Protein AF-A0A7K0VDQ9-F1 (afdb_monomer)

pLDDT: mean 71.89, std 19.04, range [40.66, 93.69]

Nearest PDB structures (foldseek):
  5idm-assembly2_B  TM=5.971E-01  e=7.289E-02  Caulobacter vibrioide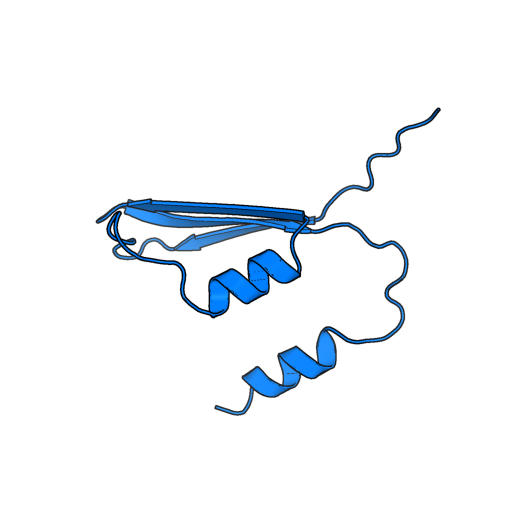s
  3ctr-assembly1_A  TM=4.579E-01  e=1.945E+00  Homo sapiens
  5wq8-assembly1_A  TM=4.692E-01  e=9.432E+00  Vibrio cholerae O1 biovar El Tor str. N16961

Solvent-accessible surface area (backbone atoms only — not comparable to full-atom values): 4911 Å² total; per-residue (Å²): 133,84,79,74,72,63,75,51,50,75,49,74,49,80,44,86,52,57,40,45,64,96,81,66,75,80,53,72,76,56,53,56,49,62,75,67,35,77,44,74,49,78,51,61,33,70,76,67,2,33,38,41,39,38,33,29,75,56,65,96,74,74,83,78,78,71,68,63,71,59,54,65,61,67,79,76,118

Foldseek 3Di:
DDPPVQPWDKDKDWDQDQWDDPPDDDDPVVVVLVVFFPDWDWDTDGNRTIMIMTTGDPDPDPPDDDVVVVVVVVVPD

Sequence (77 aa):
MDSTSAAGIHIAALDNGRGLPPEVVPGFGLRDIEAVSEEWKLSSGPGHGALLSVTLSYLPSVTEAPIVERAAKWESW

Mean predicted aligned error: 11.7 Å

Radius of gyration: 15.66 Å; Cα contacts (8 Å, |Δi|>4): 95; chains: 1; bounding box: 31×41×41 Å

Secondary structure (DSSP, 8-state):
-------PEEEEEEE-SS---TT----HHHHHHHHH-SEEEEEE-TTS-EEEEEEE---S---S-SHHHHHTTGGG-

Structure (mmCIF, N/CA/C/O backbone):
data_AF-A0A7K0VDQ9-F1
#
_entry.id   AF-A0A7K0VDQ9-F1
#
loop_
_atom_site.group_PDB
_atom_site.id
_atom_site.type_symbol
_atom_site.label_atom_id
_atom_site.label_alt_id
_atom_site.label_comp_id
_atom_site.label_asym_id
_atom_site.label_entity_id
_atom_site.label_seq_id
_atom_site.pdbx_PDB_ins_code
_atom_site.Cartn_x
_atom_site.Cartn_y
_atom_site.Cartn_z
_atom_site.occupancy
_atom_site.B_iso_or_equiv
_atom_site.auth_seq_id
_atom_site.auth_comp_id
_atom_site.auth_asym_id
_atom_site.auth_atom_id
_atom_site.pdbx_PDB_model_num
ATOM 1 N N . MET A 1 1 ? -12.321 19.924 25.904 1.00 40.66 1 MET A N 1
ATOM 2 C CA . MET A 1 1 ? -12.585 19.009 24.777 1.00 40.66 1 MET A CA 1
ATOM 3 C C . MET A 1 1 ? -11.295 18.257 24.558 1.00 40.66 1 MET A C 1
ATOM 5 O O . MET A 1 1 ? -10.408 18.786 23.905 1.00 40.66 1 MET A O 1
ATOM 9 N N . ASP A 1 2 ? -11.148 17.107 25.208 1.00 41.97 2 ASP A N 1
ATOM 10 C CA . ASP A 1 2 ? -9.976 16.262 25.004 1.00 41.97 2 ASP A CA 1
ATOM 11 C C . ASP A 1 2 ? -10.147 15.546 23.670 1.00 41.97 2 ASP A C 1
ATOM 13 O O . ASP A 1 2 ? -10.954 14.628 23.533 1.00 41.97 2 ASP A O 1
ATOM 17 N N . SER A 1 3 ? -9.420 16.009 22.656 1.00 45.06 3 SER A N 1
ATOM 18 C CA . SER A 1 3 ? -9.195 15.251 21.435 1.00 45.06 3 SER A CA 1
ATOM 19 C C . SER A 1 3 ? -8.214 14.134 21.774 1.00 45.06 3 SER A C 1
ATOM 21 O O . SER A 1 3 ? -7.016 14.241 21.515 1.00 45.06 3 SER A O 1
ATOM 23 N N . THR A 1 4 ? -8.700 13.068 22.405 1.00 47.62 4 THR A N 1
ATOM 24 C CA . THR A 1 4 ? -7.998 11.790 22.349 1.00 47.62 4 THR A CA 1
ATOM 25 C C . THR A 1 4 ? -8.095 11.350 20.895 1.00 47.62 4 THR A C 1
ATOM 27 O O . THR A 1 4 ? -9.061 10.709 20.493 1.00 47.62 4 THR A O 1
ATOM 30 N N . SER A 1 5 ? -7.153 11.799 20.065 1.00 52.12 5 SER A N 1
ATOM 31 C CA . SER A 1 5 ? -6.911 11.219 18.753 1.00 52.12 5 SER A CA 1
ATOM 32 C C . SER A 1 5 ? -6.720 9.733 19.015 1.00 52.12 5 SER A C 1
ATOM 34 O O . SER A 1 5 ? -5.723 9.334 19.617 1.00 52.12 5 SER A O 1
ATOM 36 N N . ALA A 1 6 ? -7.728 8.927 18.684 1.00 54.84 6 ALA A N 1
ATOM 37 C CA . ALA A 1 6 ? -7.601 7.484 18.746 1.00 54.84 6 ALA A CA 1
ATOM 38 C C . ALA A 1 6 ? -6.326 7.139 17.970 1.00 54.84 6 ALA A C 1
ATOM 40 O O . ALA A 1 6 ? -6.167 7.581 16.832 1.00 54.84 6 ALA A O 1
ATOM 41 N N . ALA A 1 7 ? -5.369 6.477 18.621 1.00 59.22 7 ALA A N 1
ATOM 42 C CA . ALA A 1 7 ? -4.098 6.152 17.995 1.00 59.22 7 ALA A CA 1
ATOM 43 C C . ALA A 1 7 ? -4.380 5.191 16.833 1.00 59.22 7 ALA A C 1
ATOM 45 O O . ALA A 1 7 ? -4.595 4.003 17.056 1.00 59.22 7 ALA A O 1
ATOM 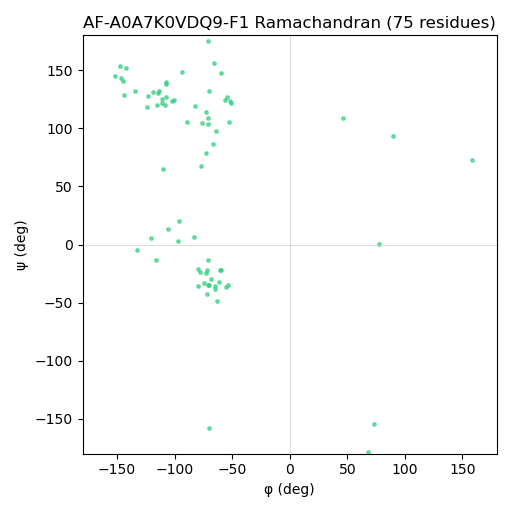46 N N . GLY A 1 8 ? -4.462 5.724 15.613 1.00 70.00 8 GLY A N 1
ATOM 47 C CA . GLY A 1 8 ? -4.678 4.938 14.405 1.00 70.00 8 GLY A CA 1
ATOM 48 C C . GLY A 1 8 ? -3.552 3.926 14.220 1.00 70.00 8 GLY A C 1
ATOM 49 O O . GLY A 1 8 ? -2.405 4.168 14.606 1.00 70.00 8 GLY A O 1
ATOM 50 N N . ILE A 1 9 ? -3.873 2.771 13.643 1.00 81.62 9 ILE A N 1
ATOM 51 C CA . ILE A 1 9 ? -2.855 1.772 13.316 1.00 81.62 9 ILE A CA 1
ATOM 52 C C . ILE A 1 9 ? -2.236 2.183 11.986 1.00 81.62 9 ILE A C 1
ATOM 54 O O . ILE A 1 9 ? -2.932 2.248 10.973 1.00 81.62 9 ILE A O 1
ATOM 58 N N . HIS A 1 10 ? -0.929 2.438 11.989 1.00 87.38 10 HIS A N 1
ATOM 59 C CA . HIS A 1 10 ? -0.178 2.707 10.770 1.00 87.38 10 HIS A CA 1
ATOM 60 C C . HIS A 1 10 ? 0.585 1.459 10.325 1.00 87.38 10 HIS A C 1
ATOM 62 O O . HIS A 1 10 ? 1.377 0.900 11.086 1.00 87.38 10 HIS A O 1
ATOM 68 N N . ILE A 1 11 ? 0.354 1.034 9.086 1.00 89.25 11 ILE A N 1
ATOM 69 C CA . ILE A 1 11 ? 1.003 -0.121 8.463 1.00 89.25 11 ILE A CA 1
ATOM 70 C C . ILE A 1 11 ? 1.772 0.367 7.238 1.00 89.25 11 ILE A C 1
ATOM 72 O O . ILE A 1 11 ? 1.226 1.078 6.395 1.00 89.25 11 ILE A O 1
ATOM 76 N N . ALA A 1 12 ? 3.032 -0.050 7.123 1.00 92.00 12 ALA A N 1
ATOM 77 C CA . ALA A 1 12 ? 3.865 0.204 5.957 1.00 92.00 12 ALA A CA 1
ATOM 78 C C . ALA A 1 12 ? 4.381 -1.120 5.380 1.00 92.00 12 ALA A C 1
ATOM 80 O O . ALA A 1 12 ? 4.968 -1.927 6.102 1.00 92.00 12 ALA A O 1
ATOM 81 N N . ALA A 1 13 ? 4.176 -1.328 4.081 1.00 91.31 13 ALA A N 1
ATOM 82 C CA . ALA A 1 13 ? 4.692 -2.468 3.333 1.00 91.31 13 ALA A CA 1
ATOM 83 C C . ALA A 1 13 ? 5.682 -1.978 2.273 1.00 91.31 13 ALA A C 1
ATOM 85 O O . ALA A 1 13 ? 5.325 -1.181 1.402 1.00 91.31 13 ALA A O 1
ATOM 86 N N . LEU A 1 14 ? 6.924 -2.454 2.365 1.00 92.06 14 LEU A N 1
ATOM 87 C CA . LEU A 1 14 ? 8.005 -2.125 1.443 1.00 92.06 14 LEU A CA 1
ATOM 88 C C . LEU A 1 14 ? 8.316 -3.330 0.556 1.00 92.06 14 LEU A C 1
ATOM 90 O O . LEU A 1 14 ? 8.616 -4.414 1.053 1.00 92.06 14 LEU A O 1
ATOM 94 N N . ASP A 1 15 ? 8.306 -3.101 -0.750 1.00 92.31 15 ASP A N 1
ATOM 95 C CA . ASP A 1 15 ? 8.821 -4.012 -1.761 1.00 92.31 15 ASP A CA 1
ATOM 96 C C . ASP A 1 15 ? 10.032 -3.373 -2.453 1.00 92.31 15 ASP A C 1
ATOM 98 O O . ASP A 1 15 ? 9.958 -2.242 -2.930 1.00 92.31 15 ASP A O 1
ATOM 102 N N . ASN A 1 16 ? 11.136 -4.115 -2.549 1.00 93.69 16 ASN A N 1
ATOM 103 C CA . ASN A 1 16 ? 12.354 -3.702 -3.260 1.00 93.69 16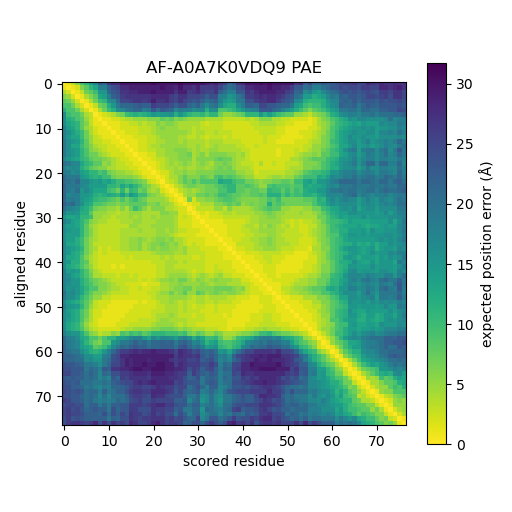 ASN A CA 1
ATOM 104 C C . ASN A 1 16 ? 12.404 -4.251 -4.699 1.00 93.69 16 ASN A C 1
ATOM 106 O O . ASN A 1 16 ? 13.478 -4.377 -5.288 1.00 93.69 16 ASN A O 1
ATOM 110 N N . GLY A 1 17 ? 11.256 -4.643 -5.253 1.00 92.69 17 GLY A N 1
ATOM 111 C CA . GLY A 1 17 ? 11.123 -5.138 -6.612 1.00 92.69 17 GLY A CA 1
ATOM 112 C C . GLY A 1 17 ? 11.328 -4.067 -7.687 1.00 92.69 17 GLY A C 1
ATOM 113 O O . GLY A 1 17 ? 11.942 -3.018 -7.497 1.00 92.69 17 GLY A O 1
ATOM 114 N N . ARG A 1 18 ? 10.785 -4.327 -8.881 1.00 91.38 18 ARG A N 1
ATOM 115 C CA . ARG A 1 18 ? 10.952 -3.433 -10.043 1.00 91.38 18 ARG A CA 1
ATOM 116 C C . ARG A 1 18 ? 10.181 -2.117 -9.926 1.00 91.38 18 ARG A C 1
ATOM 118 O O . ARG A 1 18 ? 10.446 -1.214 -10.715 1.00 91.38 18 ARG A O 1
ATOM 125 N N . GLY A 1 19 ? 9.254 -2.014 -8.977 1.00 89.19 19 GLY A N 1
ATOM 126 C CA . GLY A 1 19 ? 8.307 -0.907 -8.885 1.00 89.19 19 GLY A CA 1
ATOM 127 C C . GLY A 1 19 ? 7.291 -0.889 -10.029 1.00 89.19 19 GLY A C 1
ATOM 128 O O . GLY A 1 19 ? 7.270 -1.770 -10.892 1.00 89.19 19 GLY A O 1
ATOM 129 N N . LEU A 1 20 ? 6.426 0.121 -10.014 1.00 86.62 20 LEU A N 1
ATOM 130 C CA . LEU A 1 20 ? 5.335 0.310 -10.962 1.00 86.62 20 LEU A CA 1
ATOM 131 C C . LEU A 1 20 ? 5.651 1.473 -11.913 1.00 86.62 20 LEU A C 1
ATOM 133 O O . LEU A 1 20 ? 6.178 2.498 -11.472 1.00 86.62 20 LEU A O 1
ATOM 137 N N . PRO A 1 21 ? 5.325 1.355 -13.211 1.00 83.00 21 PRO A N 1
ATOM 138 C CA . PRO A 1 21 ? 5.326 2.505 -14.101 1.00 83.00 21 PRO A CA 1
ATOM 139 C C . PRO A 1 21 ? 4.245 3.533 -13.704 1.00 83.00 21 PRO A C 1
ATOM 141 O O . PRO A 1 21 ? 3.243 3.157 -13.093 1.00 83.00 21 PRO A O 1
ATOM 144 N N . PRO A 1 22 ? 4.403 4.818 -14.081 1.00 75.00 22 PRO A N 1
ATOM 145 C CA . PRO A 1 22 ? 3.498 5.904 -13.673 1.00 75.00 22 PRO A CA 1
ATOM 146 C C . PRO A 1 22 ? 2.035 5.715 -14.100 1.00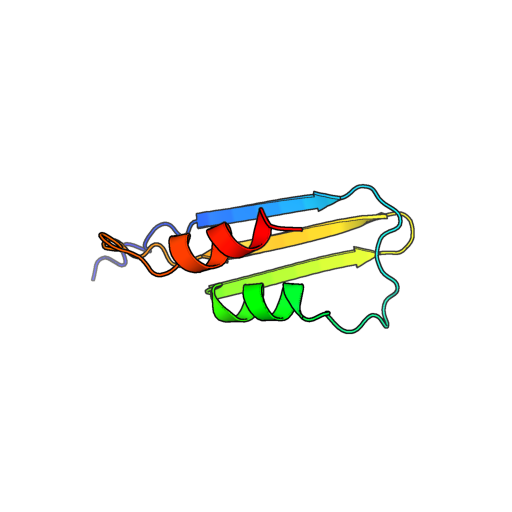 75.00 22 PRO A C 1
ATOM 148 O O . PRO A 1 22 ? 1.137 6.324 -13.532 1.00 75.00 22 PRO A O 1
ATOM 151 N N . GLU A 1 23 ? 1.806 4.890 -15.121 1.00 81.44 23 GLU A N 1
ATOM 152 C CA . GLU A 1 23 ? 0.519 4.729 -15.804 1.00 81.44 23 GLU A CA 1
ATOM 153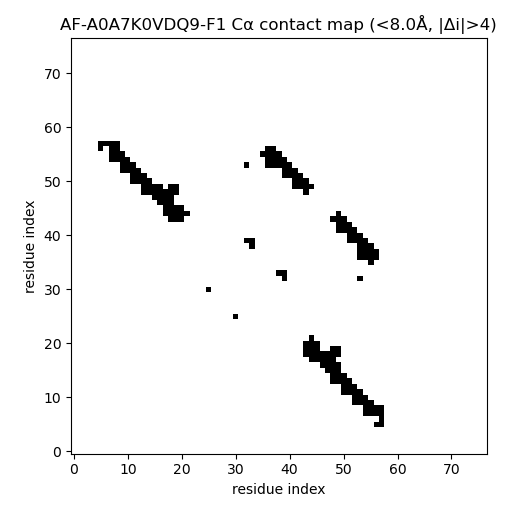 C C . GLU A 1 23 ? -0.291 3.532 -15.282 1.00 81.44 23 GLU A C 1
ATOM 155 O O . GLU A 1 23 ? -1.359 3.214 -15.807 1.00 81.44 23 GLU A O 1
ATOM 160 N N . VAL A 1 24 ? 0.208 2.832 -14.257 1.00 75.19 24 VAL A N 1
ATOM 161 C CA . VAL A 1 24 ? -0.504 1.684 -13.688 1.00 75.19 24 VAL A CA 1
ATOM 162 C C . VAL A 1 24 ? -1.699 2.166 -12.883 1.00 75.19 24 VAL A C 1
ATOM 164 O O . VAL A 1 24 ? -1.563 2.7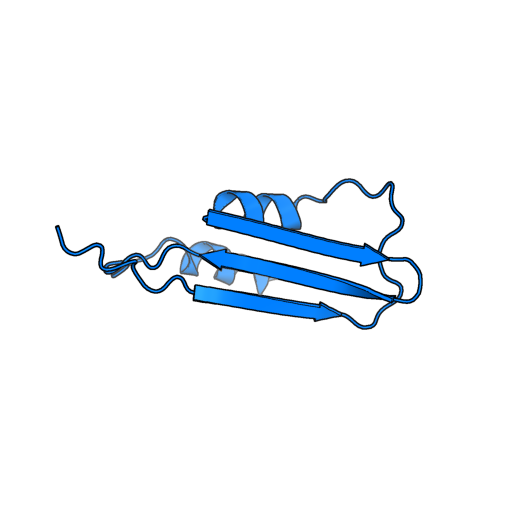69 -11.820 1.00 75.19 24 VAL A O 1
ATOM 167 N N . VAL A 1 25 ? -2.890 1.828 -13.371 1.00 70.25 25 VAL A N 1
ATOM 168 C CA . VAL A 1 25 ? -4.128 1.982 -12.610 1.00 70.25 25 VAL A CA 1
ATOM 169 C C . VAL A 1 25 ? -4.135 0.961 -11.463 1.00 70.25 25 VAL A C 1
ATOM 171 O O . VAL A 1 25 ? -3.879 -0.222 -11.709 1.00 70.25 25 VAL A O 1
ATOM 174 N N . PRO A 1 26 ? -4.458 1.373 -10.223 1.00 67.81 26 PRO A N 1
ATOM 175 C CA . PRO A 1 26 ? -4.606 0.459 -9.099 1.00 67.81 26 PRO A CA 1
ATOM 176 C C . PRO A 1 26 ? -5.556 -0.707 -9.416 1.00 67.81 26 PRO A C 1
ATOM 178 O O . PRO A 1 26 ? -6.715 -0.504 -9.793 1.00 67.81 26 PRO A O 1
ATOM 181 N N . GLY A 1 27 ? -5.063 -1.939 -9.265 1.00 77.00 27 GLY A N 1
ATOM 182 C CA . GLY A 1 27 ? -5.872 -3.153 -9.403 1.00 77.00 27 GLY A CA 1
ATOM 183 C C . GLY A 1 27 ? -6.863 -3.336 -8.246 1.00 77.00 27 GLY A C 1
ATOM 184 O O . GLY A 1 27 ? -6.841 -2.591 -7.267 1.00 77.00 27 GLY A O 1
ATOM 185 N N . PHE A 1 28 ? -7.716 -4.364 -8.327 1.00 71.06 28 PHE A N 1
ATOM 186 C CA . PHE A 1 28 ? -8.754 -4.632 -7.316 1.00 71.06 28 PHE A CA 1
ATOM 187 C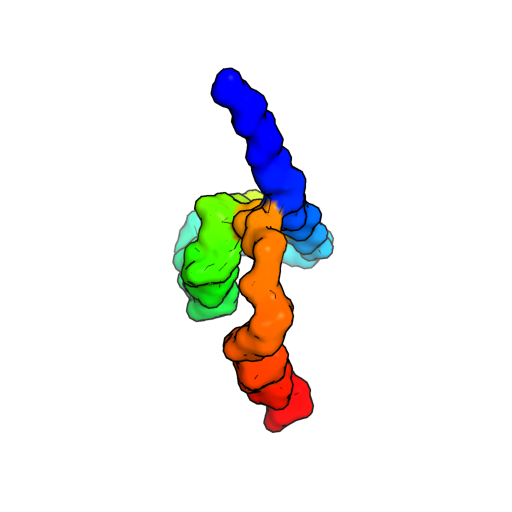 C . PHE A 1 28 ? -8.216 -4.731 -5.878 1.00 71.06 28 PHE A C 1
ATOM 189 O O . PHE A 1 28 ? -8.870 -4.233 -4.970 1.00 71.06 28 PHE A O 1
ATOM 196 N N . GLY A 1 29 ? -7.005 -5.263 -5.673 1.00 77.06 29 GLY A N 1
ATOM 197 C CA . GLY A 1 29 ? -6.410 -5.364 -4.333 1.00 77.06 29 GLY A CA 1
ATOM 198 C C . GLY A 1 29 ? -6.181 -4.015 -3.635 1.00 77.06 29 GLY A C 1
ATOM 199 O O . GLY A 1 29 ? -6.326 -3.926 -2.422 1.00 77.06 29 GLY A O 1
ATOM 200 N N . LEU A 1 30 ? -5.893 -2.943 -4.383 1.00 81.00 30 LEU A N 1
ATOM 201 C CA . LEU A 1 30 ? -5.753 -1.596 -3.809 1.00 81.00 30 LEU A CA 1
ATOM 202 C C . LEU A 1 30 ? -7.114 -0.943 -3.515 1.00 81.00 30 LEU A C 1
ATOM 204 O O . LEU A 1 30 ? -7.201 -0.097 -2.631 1.00 81.00 30 LEU A O 1
ATOM 208 N N . ARG A 1 31 ? -8.186 -1.372 -4.195 1.00 79.44 31 ARG A N 1
ATOM 209 C CA . ARG A 1 31 ? -9.554 -0.910 -3.903 1.00 79.44 31 ARG A CA 1
ATOM 210 C C . ARG A 1 31 ? -10.075 -1.469 -2.584 1.00 79.44 31 ARG A C 1
ATOM 212 O O . ARG A 1 31 ? -10.793 -0.778 -1.871 1.00 79.44 31 ARG A O 1
ATOM 219 N N . ASP A 1 32 ? -9.705 -2.703 -2.249 1.00 79.75 32 ASP A N 1
ATOM 220 C CA . ASP A 1 32 ? -10.048 -3.279 -0.946 1.00 79.75 32 ASP A CA 1
ATOM 221 C C . ASP A 1 32 ? -9.360 -2.515 0.195 1.00 79.75 32 ASP A C 1
ATOM 223 O O . ASP A 1 32 ? -9.971 -2.316 1.241 1.00 79.75 32 ASP A O 1
ATOM 227 N N . ILE A 1 33 ? -8.128 -2.031 -0.022 1.00 81.56 33 ILE A N 1
ATOM 228 C CA . ILE A 1 33 ? -7.419 -1.163 0.932 1.00 81.56 33 ILE A CA 1
ATOM 229 C C . ILE A 1 33 ? -8.168 0.159 1.108 1.00 81.56 33 ILE A C 1
ATOM 231 O O . ILE A 1 33 ? -8.460 0.532 2.240 1.00 81.56 33 ILE A O 1
ATOM 235 N N . GLU A 1 34 ? -8.548 0.816 0.010 1.00 82.25 34 GLU A N 1
ATOM 236 C CA . GLU A 1 34 ? -9.333 2.057 0.044 1.00 82.25 34 GLU A CA 1
ATOM 237 C C . GLU A 1 34 ? -10.645 1.903 0.832 1.00 82.25 34 GLU A C 1
ATOM 239 O O . GLU A 1 34 ? -11.033 2.809 1.563 1.00 82.25 34 GLU A O 1
ATOM 244 N N . ALA A 1 35 ? -11.305 0.744 0.738 1.00 80.00 35 ALA A N 1
ATOM 245 C CA . ALA A 1 35 ? -12.568 0.485 1.426 1.00 80.00 35 ALA A CA 1
ATOM 246 C C . ALA A 1 35 ? -12.441 0.310 2.952 1.00 80.00 35 ALA A C 1
ATOM 248 O O . ALA A 1 35 ? -13.443 0.444 3.656 1.00 80.00 35 ALA A O 1
ATOM 249 N N . VAL A 1 36 ? -11.253 -0.035 3.465 1.00 78.56 36 VAL A N 1
ATOM 250 C CA . VAL A 1 36 ? -11.036 -0.346 4.894 1.00 78.56 36 VAL A CA 1
ATOM 251 C C . VAL A 1 36 ? -10.099 0.632 5.602 1.00 78.56 36 VAL A C 1
ATOM 253 O O . VAL A 1 36 ? -10.019 0.614 6.829 1.00 78.56 36 VAL A O 1
ATOM 256 N N . SER A 1 37 ? -9.374 1.461 4.851 1.00 83.06 37 SER A N 1
ATOM 257 C CA . SER A 1 37 ? -8.447 2.455 5.388 1.00 83.06 37 SER A CA 1
ATOM 258 C C . SER A 1 37 ? -9.104 3.818 5.569 1.00 83.06 37 SER A C 1
ATOM 260 O O . SER A 1 37 ? -9.928 4.216 4.752 1.00 83.06 37 SER A O 1
ATOM 262 N N . GLU A 1 38 ? -8.665 4.575 6.572 1.00 85.94 38 GLU A N 1
ATOM 263 C CA . GLU A 1 38 ? -8.950 6.017 6.637 1.00 85.94 38 GLU A CA 1
ATOM 264 C C . GLU A 1 38 ? -8.152 6.776 5.584 1.00 85.94 38 GLU A C 1
ATOM 266 O O . GLU A 1 38 ? -8.651 7.686 4.926 1.00 85.94 38 GLU A O 1
ATOM 271 N N . GLU A 1 39 ? -6.888 6.387 5.444 1.00 88.81 39 GLU A N 1
ATOM 272 C CA . GLU A 1 39 ? -5.946 6.982 4.517 1.00 88.81 39 GLU A CA 1
ATOM 273 C C . GLU A 1 39 ? -5.026 5.889 3.986 1.00 88.81 39 GLU A C 1
ATOM 275 O O . GLU A 1 39 ? -4.564 5.019 4.731 1.00 88.81 39 GLU A O 1
ATOM 280 N N . TRP A 1 40 ? -4.711 5.956 2.699 1.00 89.81 40 TRP A N 1
ATOM 281 C CA . TRP A 1 40 ? -3.666 5.132 2.119 1.00 89.81 40 TRP A CA 1
ATOM 282 C C . TRP A 1 40 ? -2.884 5.906 1.064 1.00 89.81 40 TRP A C 1
ATOM 284 O O . TRP A 1 40 ? -3.387 6.823 0.413 1.00 89.81 40 TRP A O 1
ATOM 294 N N . LYS A 1 41 ? -1.622 5.518 0.893 1.00 91.06 41 LYS A N 1
ATOM 295 C CA . LYS A 1 41 ? -0.720 6.086 -0.102 1.00 91.06 41 LYS A CA 1
ATOM 296 C C . LYS A 1 41 ? 0.188 5.006 -0.662 1.00 91.06 41 LYS A C 1
ATOM 298 O O . LYS A 1 41 ? 0.873 4.315 0.086 1.00 91.06 41 LYS A O 1
ATOM 303 N N . LEU A 1 42 ? 0.250 4.918 -1.985 1.00 89.94 42 LEU A N 1
ATOM 304 C CA . LEU A 1 42 ? 1.220 4.098 -2.700 1.00 89.94 42 LEU A CA 1
ATOM 305 C C . LEU A 1 42 ? 2.253 5.006 -3.366 1.00 89.94 42 LEU A C 1
ATOM 307 O O . LEU A 1 42 ? 1.914 5.840 -4.201 1.00 89.94 42 LEU A O 1
ATOM 311 N N . SER A 1 43 ? 3.517 4.836 -2.994 1.00 90.12 43 SER A N 1
ATOM 312 C CA . SER A 1 43 ? 4.658 5.474 -3.649 1.00 90.12 43 SER A CA 1
ATOM 313 C C . SER A 1 43 ? 5.446 4.397 -4.376 1.00 90.12 43 SER A C 1
ATOM 315 O O . SER A 1 43 ? 5.892 3.439 -3.757 1.00 90.12 43 SER A O 1
ATOM 317 N N . SER A 1 44 ? 5.617 4.518 -5.686 1.00 91.00 44 SER A N 1
ATOM 318 C CA . SER A 1 44 ? 6.391 3.551 -6.460 1.00 91.00 44 SER A CA 1
ATOM 319 C C . SER A 1 44 ? 7.096 4.235 -7.620 1.00 91.00 44 SER A C 1
ATOM 321 O O . SER A 1 44 ? 6.649 5.280 -8.093 1.00 91.00 44 SER A O 1
ATOM 323 N N . GLY A 1 45 ? 8.208 3.650 -8.060 1.00 88.25 45 GLY A N 1
ATOM 324 C CA . GLY A 1 45 ? 8.941 4.117 -9.225 1.00 88.25 45 GLY A CA 1
ATOM 325 C C . GLY A 1 45 ? 9.693 2.974 -9.907 1.00 88.25 45 GLY A C 1
ATOM 326 O O . GLY A 1 45 ? 10.208 2.092 -9.212 1.00 88.25 45 GLY A O 1
ATOM 327 N N . PRO A 1 46 ? 9.810 2.979 -11.249 1.00 88.38 46 PRO A N 1
ATOM 328 C CA . PRO A 1 46 ? 10.588 1.976 -11.967 1.00 88.38 46 PRO A CA 1
ATOM 329 C C . PRO A 1 46 ? 12.027 1.893 -11.440 1.00 88.38 46 PRO A C 1
ATOM 331 O O . PRO A 1 46 ? 12.721 2.905 -11.336 1.00 88.38 46 PRO A O 1
ATOM 334 N N . GLY A 1 47 ? 12.466 0.689 -11.077 1.00 90.94 47 GLY A N 1
ATOM 335 C CA . GLY A 1 47 ? 13.792 0.413 -10.513 1.00 90.94 47 GLY A CA 1
ATOM 336 C C . GLY A 1 47 ? 13.976 0.779 -9.035 1.00 90.94 47 GLY A C 1
ATOM 337 O O . GLY A 1 47 ? 15.066 0.574 -8.515 1.00 90.94 47 GLY A O 1
ATOM 338 N N . HIS A 1 48 ? 12.942 1.297 -8.363 1.00 88.00 48 HIS A N 1
ATOM 339 C CA . HIS A 1 48 ? 13.008 1.781 -6.976 1.00 88.00 48 HIS A CA 1
ATOM 340 C C . HIS A 1 48 ? 12.040 1.054 -6.028 1.00 88.00 48 HIS A C 1
ATOM 342 O O . HIS A 1 48 ? 11.907 1.444 -4.871 1.00 88.00 48 HIS A O 1
ATOM 348 N N . GLY A 1 49 ? 11.354 0.012 -6.508 1.00 92.25 49 GLY A N 1
ATOM 349 C CA . GLY A 1 49 ? 10.384 -0.731 -5.710 1.00 92.25 49 GLY A CA 1
ATOM 350 C C . GLY A 1 49 ? 9.078 0.027 -5.459 1.00 92.25 49 GLY A C 1
ATOM 351 O O . GLY A 1 49 ? 8.643 0.871 -6.256 1.00 92.25 49 GLY A O 1
ATOM 352 N N . ALA A 1 50 ? 8.408 -0.318 -4.365 1.00 91.75 50 ALA A N 1
ATOM 353 C CA . ALA A 1 50 ? 7.138 0.265 -3.958 1.00 91.75 50 ALA A CA 1
ATOM 354 C C . ALA A 1 50 ? 7.013 0.331 -2.431 1.00 91.75 50 ALA A C 1
ATOM 356 O O . ALA A 1 50 ? 7.421 -0.580 -1.717 1.00 91.75 50 ALA A O 1
ATOM 357 N N . LEU A 1 51 ? 6.392 1.398 -1.940 1.00 92.31 51 LEU A N 1
ATOM 358 C CA . LEU A 1 51 ? 6.005 1.589 -0.551 1.00 92.31 51 LEU A CA 1
ATOM 359 C C . LEU A 1 51 ? 4.503 1.856 -0.494 1.00 92.31 51 LEU A C 1
ATOM 361 O O . LEU A 1 51 ? 4.026 2.860 -1.027 1.00 92.31 51 LEU A O 1
ATOM 365 N N . LEU A 1 52 ? 3.775 0.972 0.179 1.00 91.81 52 LEU A N 1
ATOM 366 C CA . LEU A 1 52 ? 2.377 1.168 0.532 1.00 91.81 52 LEU A CA 1
ATOM 367 C C . LEU A 1 52 ? 2.290 1.558 2.010 1.00 91.81 52 LEU A C 1
ATOM 369 O O . LEU A 1 52 ? 2.746 0.812 2.873 1.00 91.81 52 LEU A O 1
ATOM 373 N N . SER A 1 53 ? 1.676 2.700 2.289 1.00 92.88 53 SER A N 1
ATOM 374 C CA . SER A 1 53 ? 1.361 3.178 3.634 1.00 92.88 53 SER A CA 1
ATOM 375 C C . SER A 1 53 ? -0.150 3.204 3.817 1.00 92.88 53 SER A C 1
ATOM 377 O O . SER A 1 53 ? -0.858 3.719 2.954 1.00 92.88 53 SER A O 1
ATOM 379 N N . VAL A 1 54 ? -0.638 2.661 4.929 1.00 91.12 54 VAL A N 1
ATOM 380 C CA . VAL A 1 54 ? -2.066 2.572 5.254 1.00 91.12 54 VAL A CA 1
ATOM 381 C C . VAL A 1 54 ? -2.279 2.999 6.700 1.00 91.12 54 VAL A C 1
ATOM 383 O O . VAL A 1 54 ? -1.582 2.528 7.598 1.00 91.12 54 VAL A O 1
ATOM 386 N N . THR A 1 55 ? -3.259 3.865 6.922 1.00 88.31 55 THR A N 1
ATOM 387 C CA . THR A 1 55 ? -3.744 4.256 8.243 1.00 88.31 55 THR A CA 1
ATOM 388 C C . THR A 1 55 ? -5.146 3.691 8.430 1.00 88.31 55 THR A C 1
ATOM 390 O O . THR A 1 55 ? -6.038 3.906 7.608 1.00 88.31 55 THR A O 1
ATOM 393 N N . LEU A 1 56 ? -5.330 2.935 9.508 1.00 83.44 56 LEU A N 1
ATOM 394 C CA . LEU A 1 56 ? -6.607 2.343 9.888 1.00 83.44 56 LEU A CA 1
ATOM 395 C C . LEU A 1 56 ? -7.172 3.074 11.106 1.00 83.44 56 LEU A C 1
ATOM 397 O O . LEU A 1 56 ? -6.439 3.311 12.075 1.00 83.44 56 LEU A O 1
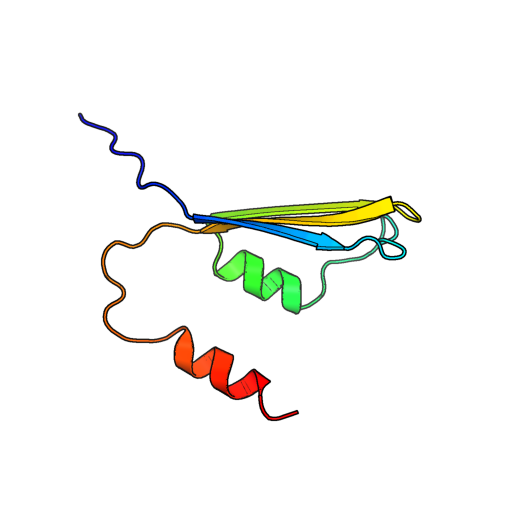ATOM 401 N N . SER A 1 57 ? -8.485 3.327 11.098 1.00 70.31 57 SER A N 1
ATOM 402 C CA . SER A 1 57 ? -9.209 3.763 12.291 1.00 70.31 57 SER A CA 1
ATOM 403 C C . SER A 1 57 ? -9.003 2.738 13.392 1.00 70.31 57 SER A C 1
ATOM 405 O O . SER A 1 57 ? -9.342 1.561 13.234 1.00 70.31 57 SER A O 1
ATOM 407 N N . TYR A 1 58 ? -8.515 3.174 14.548 1.00 63.59 58 TYR A N 1
ATOM 408 C CA . TYR A 1 58 ? -8.655 2.360 15.744 1.00 63.59 58 TYR A CA 1
ATOM 409 C C . TYR A 1 58 ? -10.127 2.389 16.159 1.00 63.59 58 TYR A C 1
ATOM 411 O O . TYR A 1 58 ? -10.601 3.390 16.691 1.00 63.59 58 TYR A O 1
ATOM 419 N N . LEU A 1 59 ? -10.862 1.309 15.884 1.00 56.97 59 LEU A N 1
ATOM 420 C CA . LEU A 1 59 ? -12.212 1.105 16.404 1.00 56.97 59 LEU A CA 1
ATOM 421 C C . LEU A 1 59 ? -12.104 0.372 17.750 1.00 56.97 59 LEU A C 1
ATOM 423 O O . LEU A 1 59 ? -11.833 -0.833 17.762 1.00 56.97 59 LEU A O 1
ATOM 427 N N . PRO A 1 60 ? -12.314 1.047 18.898 1.00 50.41 60 PRO A N 1
ATOM 428 C CA . PRO A 1 60 ? -12.321 0.404 20.204 1.00 50.41 60 PRO A CA 1
ATOM 429 C C . PRO A 1 60 ? -13.650 -0.337 20.400 1.00 50.41 60 PRO A C 1
ATOM 431 O O . PRO A 1 60 ? -14.492 0.107 21.169 1.00 50.41 60 PRO A O 1
ATOM 434 N N . SER A 1 61 ? -13.885 -1.400 19.628 1.00 46.72 61 SER A N 1
ATOM 435 C CA . SER A 1 61 ? -14.898 -2.459 19.821 1.00 46.72 61 SER A CA 1
ATOM 436 C C . SER A 1 61 ? -15.192 -3.159 18.491 1.00 46.72 61 SER A C 1
ATOM 438 O O . SER A 1 61 ? -16.260 -3.016 17.909 1.00 46.72 61 SER A O 1
ATOM 440 N N . VAL A 1 62 ? -14.255 -3.972 18.005 1.00 48.78 62 VAL A N 1
ATOM 441 C CA . VAL A 1 62 ? -14.631 -5.096 17.133 1.00 48.78 62 VAL A CA 1
ATOM 442 C C . VAL A 1 62 ? -14.391 -6.378 17.916 1.00 48.78 62 VAL A C 1
ATOM 444 O O . VAL A 1 62 ? -13.516 -7.185 17.619 1.00 48.78 62 VAL A O 1
ATOM 447 N N . THR A 1 63 ? -15.158 -6.537 18.990 1.00 48.16 63 THR A N 1
ATOM 448 C CA . THR A 1 63 ? -15.563 -7.873 19.413 1.00 48.16 63 THR A CA 1
ATOM 449 C C . THR A 1 63 ? -16.570 -8.346 18.367 1.00 48.16 63 THR A C 1
ATOM 451 O O . THR A 1 63 ? -17.667 -7.806 18.300 1.00 48.16 63 THR A O 1
ATOM 454 N N . GLU A 1 64 ? -16.147 -9.316 17.554 1.00 44.47 64 GLU A N 1
ATOM 455 C CA . GLU A 1 64 ? -16.939 -10.084 16.575 1.00 44.47 64 GLU A CA 1
ATOM 456 C C . GLU A 1 64 ? -17.048 -9.511 15.138 1.00 44.47 64 GLU A C 1
ATOM 458 O O . GLU A 1 64 ? -17.899 -8.703 14.792 1.00 44.47 64 GLU A O 1
ATOM 463 N N . ALA A 1 65 ? -16.121 -10.007 14.303 1.00 48.88 65 ALA A N 1
ATOM 464 C CA . ALA A 1 65 ? -16.262 -10.433 12.900 1.00 48.88 65 ALA A CA 1
ATOM 465 C C . ALA A 1 65 ? -17.027 -9.536 11.898 1.00 48.88 65 ALA A C 1
ATOM 467 O O . ALA A 1 65 ? -18.254 -9.539 11.833 1.00 48.88 65 ALA A O 1
ATOM 468 N N . PRO A 1 66 ? -16.280 -8.913 10.962 1.00 45.91 66 PRO A N 1
ATOM 469 C CA . PRO A 1 66 ? -16.373 -9.382 9.565 1.00 45.91 66 PRO A CA 1
ATOM 470 C C . PRO A 1 66 ? -15.017 -9.586 8.860 1.00 45.91 66 PRO A C 1
ATOM 472 O O . PRO A 1 66 ? -14.967 -10.066 7.728 1.00 45.91 66 PRO A O 1
ATOM 475 N N . ILE A 1 67 ? -13.896 -9.246 9.505 1.00 50.94 67 ILE A N 1
ATOM 476 C CA . ILE A 1 67 ? -12.567 -9.321 8.867 1.00 50.94 67 ILE A CA 1
ATOM 477 C C . ILE A 1 67 ? -12.082 -10.780 8.746 1.00 50.94 67 ILE A C 1
ATOM 479 O O . ILE A 1 67 ? -11.457 -11.144 7.750 1.00 50.94 67 ILE A O 1
ATOM 483 N N . VAL A 1 68 ? -12.437 -11.647 9.704 1.00 45.72 68 VAL A N 1
ATOM 484 C CA . VAL A 1 68 ? -11.994 -13.056 9.726 1.00 45.72 68 VAL A CA 1
ATOM 485 C C . VAL A 1 68 ? -12.647 -13.893 8.615 1.00 45.72 68 VAL A C 1
ATOM 487 O O . VAL A 1 68 ? -11.979 -14.734 8.018 1.00 45.72 68 VAL A O 1
ATOM 490 N N . GLU A 1 69 ? -13.906 -13.626 8.247 1.00 44.06 69 GLU A N 1
ATOM 491 C CA . GLU A 1 69 ? -14.579 -14.384 7.175 1.00 44.06 69 GLU A CA 1
ATOM 492 C C . GLU A 1 69 ? -13.986 -14.120 5.784 1.00 44.06 69 GLU A C 1
ATOM 494 O O . GLU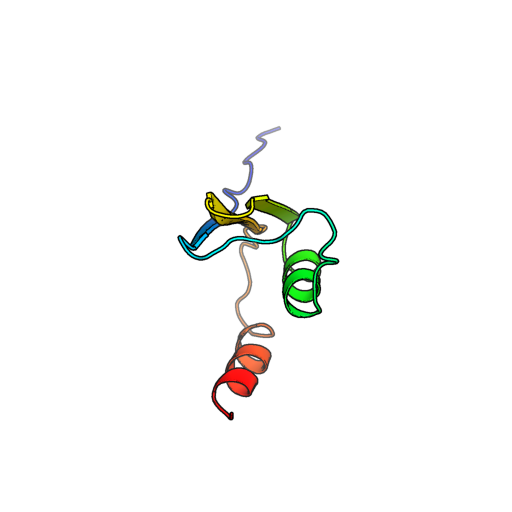 A 1 69 ? -13.987 -15.008 4.929 1.00 44.06 69 GLU A O 1
ATOM 499 N N . ARG A 1 70 ? -13.442 -12.920 5.535 1.00 43.41 70 ARG A N 1
ATOM 500 C CA . ARG A 1 70 ? -12.798 -12.614 4.248 1.00 43.41 70 ARG A CA 1
ATOM 501 C C . ARG A 1 70 ? -11.382 -13.174 4.152 1.00 43.41 70 ARG A C 1
ATOM 503 O O . ARG A 1 70 ? -11.019 -13.637 3.074 1.00 43.41 70 ARG A O 1
ATOM 510 N N . ALA A 1 71 ? -10.617 -13.193 5.244 1.00 43.47 71 ALA A N 1
ATOM 511 C CA . ALA A 1 71 ? -9.268 -13.765 5.257 1.00 43.47 71 ALA A CA 1
ATOM 512 C C . ALA A 1 71 ? -9.274 -15.286 5.007 1.00 43.47 71 ALA A C 1
ATOM 514 O O . ALA A 1 71 ? -8.461 -15.779 4.232 1.00 43.47 71 ALA A O 1
ATOM 515 N N . ALA A 1 72 ? -10.258 -16.015 5.549 1.00 45.44 72 ALA A N 1
ATOM 516 C CA . ALA A 1 72 ? -10.395 -17.462 5.344 1.00 45.44 72 ALA A CA 1
ATOM 517 C C . ALA A 1 72 ? -10.584 -17.873 3.866 1.00 45.44 72 ALA A C 1
ATOM 519 O O . ALA A 1 72 ? -10.280 -19.001 3.489 1.00 45.44 72 ALA A O 1
ATOM 520 N N . LYS A 1 73 ? -11.048 -16.964 2.995 1.00 45.59 73 LYS A N 1
ATOM 521 C CA . LYS A 1 73 ? -11.139 -17.226 1.549 1.00 45.59 73 LYS A CA 1
ATOM 522 C C . LYS A 1 73 ? -9.782 -17.232 0.840 1.00 45.59 73 LYS A C 1
ATOM 524 O O . LYS A 1 73 ? -9.670 -17.861 -0.210 1.00 45.59 73 LYS A O 1
ATOM 529 N N . TRP A 1 74 ? -8.771 -16.557 1.384 1.00 42.44 74 TRP A N 1
ATOM 530 C CA . TRP A 1 74 ? -7.466 -16.397 0.733 1.00 42.44 74 TRP A CA 1
ATOM 531 C C . TRP A 1 74 ? -6.562 -17.628 0.881 1.00 42.44 74 TRP A C 1
ATOM 533 O O . TRP A 1 74 ? -5.692 -17.829 0.045 1.00 42.44 74 TRP A O 1
ATOM 543 N N . GLU A 1 75 ? -6.802 -18.497 1.867 1.00 43.41 75 GLU A N 1
ATOM 544 C CA . GLU A 1 75 ? -6.021 -19.731 2.077 1.00 43.41 75 GLU A CA 1
ATOM 545 C C . GLU A 1 75 ? -6.469 -20.917 1.196 1.00 43.41 75 GLU A C 1
ATOM 547 O O . GLU A 1 75 ? -5.990 -22.035 1.366 1.00 43.41 75 GLU A O 1
ATOM 552 N N . SER A 1 76 ? -7.402 -20.702 0.261 1.00 45.53 76 SER A N 1
ATOM 553 C CA . SER A 1 76 ? -8.011 -21.773 -0.549 1.00 45.53 76 SER A CA 1
ATOM 554 C C . SER A 1 76 ? -7.538 -21.850 -2.011 1.00 45.53 76 SER A C 1
ATOM 556 O O . SER A 1 76 ? -8.172 -22.547 -2.804 1.00 45.53 76 SER A O 1
ATOM 558 N N . TRP A 1 77 ? -6.450 -21.156 -2.374 1.00 40.78 77 TRP A N 1
ATOM 559 C CA . TRP A 1 77 ? -5.881 -21.120 -3.733 1.00 40.78 77 TRP A CA 1
ATOM 560 C C . TRP A 1 77 ? -4.452 -21.658 -3.787 1.00 40.78 77 TRP A C 1
ATOM 562 O O . TRP A 1 77 ? -3.661 -21.323 -2.879 1.00 40.78 77 TRP A O 1
#